Protein AF-A0A3D4UU86-F1 (afdb_monomer_lite)

Radius of gyration: 23.08 Å; chains: 1; bounding box: 67×51×34 Å

Foldseek 3Di:
DDDDDDDDPPPPPDPPDPDDDDDPPPPPPPFDWDWDDDQQEIEIEGPVCVVVSVVVRVVCVVCQVVVCVVVVHGRHHNYDYD

Structure (mmCIF, N/CA/C/O backbone):
data_AF-A0A3D4UU86-F1
#
_entry.id   AF-A0A3D4UU86-F1
#
loop_
_atom_site.group_PDB
_atom_site.id
_atom_site.type_symbol
_atom_site.label_atom_id
_atom_site.label_alt_id
_atom_site.label_comp_id
_atom_site.label_asym_id
_atom_site.label_entity_id
_atom_site.label_seq_id
_atom_site.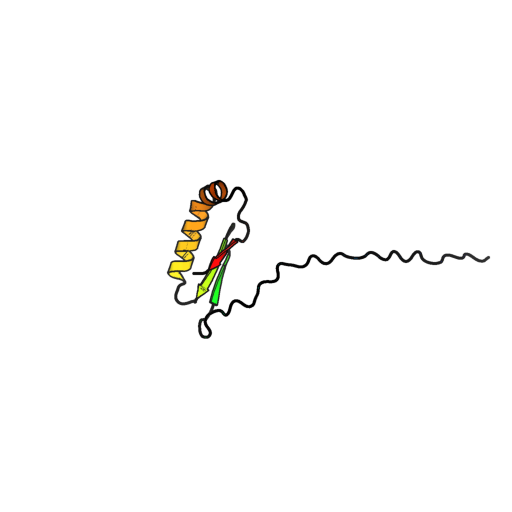pdbx_PDB_ins_code
_atom_site.Cartn_x
_atom_site.Cartn_y
_atom_site.Cartn_z
_atom_site.occupancy
_atom_site.B_iso_or_equiv
_atom_site.auth_seq_id
_atom_site.auth_comp_id
_atom_site.auth_asym_id
_atom_site.auth_atom_id
_atom_site.pdbx_PDB_model_num
ATOM 1 N N . SER A 1 1 ? -56.548 -41.708 -15.660 1.00 49.78 1 SER A N 1
ATOM 2 C CA . SER A 1 1 ? -55.152 -41.238 -15.653 1.00 49.78 1 SER A CA 1
ATOM 3 C C . SER A 1 1 ? -55.033 -39.983 -16.482 1.00 49.78 1 SER A C 1
ATOM 5 O O . SER A 1 1 ? -55.264 -40.090 -17.673 1.00 49.78 1 SER A O 1
ATOM 7 N N . PHE A 1 2 ? -54.716 -38.832 -15.886 1.00 46.47 2 PHE A N 1
ATOM 8 C CA . PHE A 1 2 ? -53.958 -37.762 -16.550 1.00 46.47 2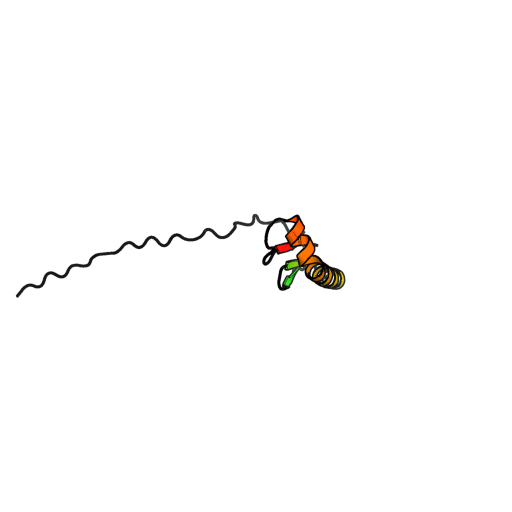 PHE A CA 1
ATOM 9 C C . PHE A 1 2 ? -53.508 -36.762 -15.474 1.00 46.47 2 PHE A C 1
ATOM 11 O O . PHE A 1 2 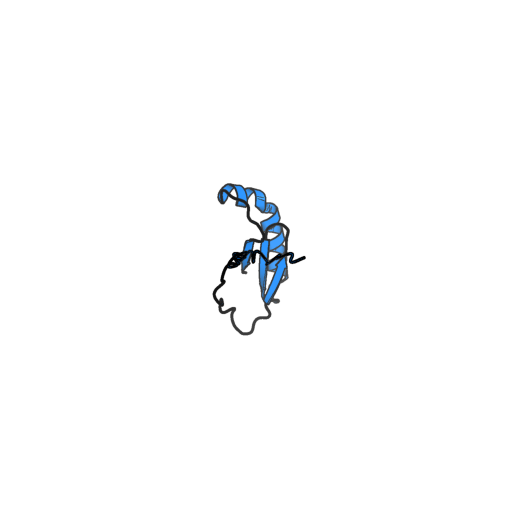? -54.257 -35.893 -15.041 1.00 46.47 2 PHE A O 1
ATOM 18 N N . PHE A 1 3 ? -52.301 -36.993 -14.960 1.00 51.84 3 PHE A N 1
ATOM 19 C CA . PHE A 1 3 ? -51.568 -36.066 -14.103 1.00 51.84 3 PHE A CA 1
ATOM 20 C C . PHE A 1 3 ? -51.111 -34.899 -14.989 1.00 51.84 3 PHE A C 1
ATOM 22 O O . PHE A 1 3 ? -50.323 -35.115 -15.907 1.00 51.84 3 PHE A O 1
ATOM 29 N N . LEU A 1 4 ? -51.606 -33.685 -14.748 1.00 53.00 4 LEU A N 1
ATOM 30 C CA . LEU A 1 4 ? -51.089 -32.469 -15.382 1.00 53.00 4 LEU A CA 1
ATOM 31 C C . LEU A 1 4 ? -50.246 -31.705 -14.366 1.00 53.00 4 LEU A C 1
ATOM 33 O O . LEU A 1 4 ? -50.705 -30.783 -13.699 1.00 53.00 4 LEU A O 1
ATOM 37 N N . SER A 1 5 ? -48.995 -32.134 -14.252 1.00 59.66 5 SER A N 1
ATOM 38 C CA . SER A 1 5 ? -47.921 -31.360 -13.644 1.00 59.66 5 SER A CA 1
ATOM 39 C C . SER A 1 5 ? -47.340 -30.468 -14.739 1.00 59.66 5 SER A C 1
ATOM 41 O O . SER A 1 5 ? -46.669 -30.976 -15.633 1.00 59.66 5 SER A O 1
ATOM 43 N N . PHE A 1 6 ? -47.579 -29.158 -14.700 1.00 58.00 6 PHE A N 1
ATOM 44 C CA . PHE A 1 6 ? -46.847 -28.211 -15.545 1.00 58.00 6 PHE A CA 1
ATOM 45 C C . PHE A 1 6 ? -46.315 -27.049 -14.703 1.00 58.00 6 PHE A C 1
ATOM 47 O O . PHE A 1 6 ? -46.997 -26.068 -14.439 1.00 58.00 6 PHE A O 1
ATOM 54 N N . LEU A 1 7 ? -45.079 -27.269 -14.246 1.00 56.47 7 LEU A N 1
ATOM 55 C CA . LEU A 1 7 ? -43.946 -26.343 -14.267 1.00 56.47 7 LEU A CA 1
ATOM 56 C C . LEU A 1 7 ? -44.247 -24.878 -13.885 1.00 56.47 7 LEU A C 1
ATOM 58 O O . LEU A 1 7 ? -44.475 -24.031 -14.745 1.00 56.47 7 LEU A O 1
ATOM 62 N N . ALA A 1 8 ? -44.148 -24.563 -12.591 1.00 62.81 8 ALA A N 1
ATOM 63 C CA . ALA A 1 8 ? -43.905 -23.191 -12.159 1.00 62.81 8 ALA A CA 1
ATOM 64 C C . ALA A 1 8 ? -42.479 -22.809 -12.587 1.00 62.81 8 ALA A C 1
ATOM 66 O O . ALA A 1 8 ? -41.501 -23.364 -12.090 1.00 62.81 8 ALA A O 1
ATOM 67 N N . ILE A 1 9 ? -42.363 -21.922 -13.573 1.00 64.62 9 ILE A N 1
ATOM 68 C CA . ILE A 1 9 ? -41.083 -21.330 -13.958 1.00 64.62 9 ILE A CA 1
ATOM 69 C C . ILE A 1 9 ? -40.856 -20.157 -13.006 1.00 64.62 9 ILE A C 1
ATOM 71 O O . ILE A 1 9 ? -41.378 -19.066 -13.230 1.00 64.62 9 ILE A O 1
ATOM 75 N N . ASP A 1 10 ? -40.110 -20.384 -11.927 1.00 62.91 10 ASP A N 1
ATOM 76 C CA . ASP A 1 10 ? -39.616 -19.298 -11.082 1.00 62.91 10 ASP A CA 1
ATOM 77 C C . ASP A 1 10 ? -38.550 -18.513 -11.856 1.00 62.91 10 ASP A C 1
ATOM 79 O O . ASP A 1 10 ? -37.410 -18.948 -12.026 1.00 62.91 10 ASP A O 1
ATOM 83 N N . LEU A 1 11 ? -38.929 -17.334 -12.350 1.00 62.56 11 LEU A N 1
ATOM 84 C CA . LEU A 1 11 ? -38.009 -16.377 -12.954 1.00 62.56 11 LEU A CA 1
ATOM 85 C C . LEU A 1 11 ? -37.258 -15.647 -11.827 1.00 62.56 11 LEU A C 1
ATOM 87 O O . LEU A 1 11 ? -37.604 -14.536 -11.429 1.00 62.56 11 LEU A O 1
ATOM 91 N N . SER A 1 12 ? -36.243 -16.295 -11.256 1.00 61.59 12 SER A N 1
ATOM 92 C CA . SER A 1 12 ? -35.350 -15.643 -10.296 1.00 61.59 12 SER A CA 1
ATOM 93 C C . SER A 1 12 ? -34.461 -14.638 -11.035 1.00 61.59 12 SER A C 1
ATOM 95 O O . SER A 1 12 ? -33.472 -15.012 -11.663 1.00 61.59 12 SER A O 1
ATOM 97 N N . PHE A 1 13 ? -34.801 -13.349 -10.979 1.00 60.16 13 PHE A N 1
ATOM 98 C CA . PHE A 1 13 ? -33.886 -12.287 -11.393 1.00 60.16 13 PHE A CA 1
ATOM 99 C C . PHE A 1 13 ? -32.709 -12.239 -10.412 1.00 60.16 13 PHE A C 1
ATOM 101 O O . PHE A 1 13 ? -32.829 -11.726 -9.301 1.00 60.16 13 PHE A O 1
ATOM 108 N N . ALA A 1 1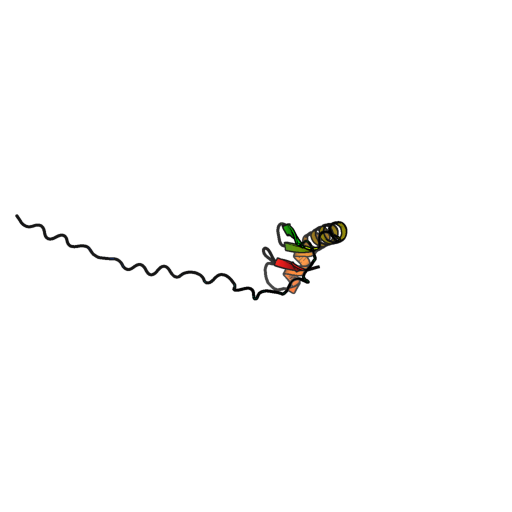4 ? -31.561 -12.782 -10.815 1.00 57.75 14 ALA A N 1
ATOM 109 C CA . ALA A 1 14 ? -30.308 -12.540 -10.118 1.00 57.75 14 ALA A CA 1
ATOM 110 C C . ALA A 1 14 ? -29.908 -11.075 -10.347 1.00 57.75 14 ALA A C 1
ATOM 112 O O . ALA A 1 14 ? -29.585 -10.670 -11.465 1.00 57.75 14 ALA A O 1
ATOM 113 N N . GLN A 1 15 ? -29.955 -10.261 -9.294 1.00 61.41 15 GLN A N 1
ATOM 114 C CA . GLN A 1 15 ? -29.429 -8.903 -9.334 1.00 61.41 15 GLN A CA 1
ATOM 115 C C . GLN A 1 15 ? -27.898 -8.992 -9.388 1.00 61.41 15 GLN A C 1
ATOM 117 O O . GLN A 1 15 ? -27.246 -9.249 -8.378 1.00 61.41 15 GLN A O 1
ATOM 122 N N . THR A 1 16 ? -27.315 -8.809 -10.576 1.00 58.06 16 THR A N 1
ATOM 123 C CA . THR A 1 16 ? -25.869 -8.605 -10.719 1.00 58.06 16 THR A CA 1
ATOM 124 C C . THR A 1 16 ? -25.503 -7.348 -9.935 1.00 58.06 16 THR A C 1
ATOM 126 O O . THR A 1 16 ? -25.964 -6.245 -10.230 1.00 58.06 16 THR A O 1
ATOM 129 N N . THR A 1 17 ? -24.682 -7.510 -8.904 1.00 59.00 17 THR A N 1
ATOM 130 C CA . THR A 1 17 ? -23.976 -6.395 -8.282 1.00 59.00 17 THR A CA 1
ATOM 131 C C . THR A 1 17 ? -23.027 -5.821 -9.325 1.00 59.00 17 THR A C 1
ATOM 133 O O . THR A 1 17 ? -22.091 -6.496 -9.752 1.00 59.00 17 THR A O 1
ATOM 136 N N . VAL A 1 18 ? -23.284 -4.593 -9.767 1.00 61.56 18 VAL A N 1
ATOM 137 C CA . VAL A 1 18 ? -22.334 -3.828 -10.574 1.00 61.56 18 VAL A CA 1
ATOM 138 C C . VAL A 1 18 ? -21.140 -3.523 -9.669 1.00 61.56 18 VAL A C 1
ATOM 140 O O . VAL A 1 18 ? -21.223 -2.669 -8.789 1.00 61.56 18 VAL A O 1
ATOM 143 N N . GLU A 1 19 ? -20.061 -4.290 -9.818 1.00 59.59 19 GLU A N 1
ATOM 144 C CA . GLU A 1 19 ? -18.788 -4.007 -9.158 1.00 59.59 19 GLU A CA 1
ATOM 145 C C . GLU A 1 19 ? -18.269 -2.640 -9.631 1.00 59.59 19 GLU A C 1
ATOM 147 O O . GLU A 1 19 ? -18.495 -2.246 -10.777 1.00 59.59 19 GLU A O 1
ATOM 152 N N . ASN A 1 20 ? -17.614 -1.899 -8.733 1.00 55.97 20 ASN A N 1
ATOM 153 C CA . ASN A 1 20 ? -17.129 -0.538 -8.964 1.00 55.97 20 ASN A CA 1
ATOM 154 C C . ASN A 1 20 ? -16.413 -0.403 -10.322 1.00 55.97 20 ASN A C 1
ATOM 156 O O . ASN A 1 20 ? -15.297 -0.892 -10.499 1.00 55.97 20 ASN A O 1
ATOM 160 N N . PHE A 1 21 ? -17.046 0.288 -11.273 1.00 50.06 21 PHE A N 1
ATOM 161 C CA . PHE A 1 21 ? -16.433 0.650 -12.546 1.00 50.06 21 PHE A CA 1
ATOM 162 C C . PHE A 1 21 ? -15.326 1.677 -12.290 1.00 50.06 21 PHE A C 1
ATOM 164 O O . PHE A 1 21 ? -15.586 2.860 -12.075 1.00 50.06 21 PHE A O 1
ATOM 171 N N . TYR A 1 22 ? -14.076 1.223 -12.312 1.00 52.12 22 TYR A N 1
ATOM 172 C CA . TYR A 1 22 ? -12.919 2.108 -12.345 1.00 52.12 22 TYR A CA 1
ATOM 173 C C . TYR A 1 22 ? -12.676 2.541 -13.793 1.00 52.12 22 TYR A C 1
ATOM 175 O O . TYR A 1 22 ? -12.455 1.704 -14.670 1.00 52.12 22 TYR A O 1
ATOM 183 N N . PHE A 1 23 ? -12.713 3.852 -14.049 1.00 47.34 23 PHE A N 1
ATOM 184 C CA . PHE A 1 23 ? -12.243 4.430 -15.310 1.00 47.34 23 PHE A CA 1
ATOM 185 C C . PHE A 1 23 ? -10.815 3.944 -15.609 1.00 47.34 23 PHE A C 1
ATOM 187 O O . PHE A 1 23 ? -10.048 3.735 -14.661 1.00 47.34 23 PHE A O 1
ATOM 194 N N . PRO A 1 24 ? -10.415 3.790 -16.886 1.00 52.75 24 PRO A N 1
ATOM 195 C CA . PRO A 1 24 ? -9.030 3.509 -17.225 1.00 52.75 24 PRO A CA 1
ATOM 196 C C . PRO A 1 24 ? -8.184 4.718 -16.817 1.00 52.75 24 PRO A C 1
ATOM 198 O O . PRO A 1 24 ? -8.013 5.674 -17.566 1.00 52.75 24 PRO A O 1
ATOM 201 N N . VAL A 1 25 ? -7.672 4.691 -15.586 1.00 57.03 25 VAL A N 1
ATOM 202 C CA . VAL A 1 25 ? -6.590 5.568 -15.158 1.00 57.03 25 VAL A CA 1
ATOM 203 C C . VAL A 1 25 ? -5.447 5.249 -16.105 1.00 57.03 25 VAL A C 1
ATOM 205 O O . VAL A 1 25 ? -4.920 4.134 -16.081 1.00 57.03 25 VAL A O 1
ATOM 208 N N . HIS A 1 26 ? -5.117 6.195 -16.984 1.00 55.84 26 HIS A N 1
ATOM 209 C CA . HIS A 1 26 ? -3.949 6.131 -17.850 1.00 55.84 26 HIS A CA 1
ATOM 210 C C . HIS A 1 26 ? -2.711 6.115 -16.955 1.00 55.84 26 HIS A C 1
ATOM 212 O O . HIS A 1 26 ? -2.099 7.145 -16.685 1.00 55.84 26 HIS A O 1
ATOM 218 N N . ARG A 1 27 ? -2.377 4.929 -16.437 1.00 61.12 27 ARG A N 1
ATOM 219 C CA . ARG A 1 27 ? -1.085 4.659 -15.826 1.00 61.12 27 ARG A CA 1
ATOM 220 C C . ARG A 1 27 ? -0.042 5.141 -16.833 1.00 61.12 27 ARG A C 1
ATOM 222 O O . ARG A 1 27 ? -0.146 4.720 -17.989 1.00 61.12 27 ARG A O 1
ATOM 229 N N . PRO A 1 28 ? 0.895 6.026 -16.446 1.00 64.25 28 PRO A N 1
ATOM 230 C CA . PRO A 1 28 ? 1.956 6.486 -17.327 1.00 64.25 28 PRO A CA 1
ATOM 231 C C . PRO A 1 28 ? 2.508 5.317 -18.143 1.00 64.25 28 PRO A C 1
ATOM 233 O O . PRO A 1 28 ? 2.987 4.321 -17.590 1.00 64.25 28 PRO A O 1
ATOM 236 N N . SER A 1 29 ? 2.323 5.393 -19.460 1.00 62.31 29 SER A N 1
ATOM 237 C CA . SER A 1 29 ? 2.710 4.330 -20.378 1.00 62.31 29 SER A CA 1
ATOM 238 C C . SER A 1 29 ? 4.226 4.163 -20.333 1.00 62.31 29 SER A C 1
ATOM 240 O O . SER A 1 29 ? 4.945 5.151 -20.463 1.00 62.31 29 SER A O 1
ATOM 242 N N . GLY A 1 30 ? 4.707 2.928 -20.168 1.00 73.19 30 GLY A N 1
ATOM 243 C CA . GLY A 1 30 ? 6.142 2.613 -20.135 1.00 73.19 30 GLY A CA 1
ATOM 244 C C . GLY A 1 30 ? 6.706 2.242 -18.761 1.00 73.19 30 GLY A C 1
ATOM 245 O O . GLY A 1 30 ? 7.888 1.926 -18.674 1.00 73.19 30 GLY A O 1
ATOM 246 N N . LEU A 1 31 ? 5.887 2.236 -17.705 1.00 79.38 31 LEU A N 1
ATOM 247 C CA . LEU A 1 31 ? 6.281 1.736 -16.384 1.00 79.38 31 LEU A CA 1
ATOM 248 C C . LEU A 1 31 ? 5.714 0.334 -16.1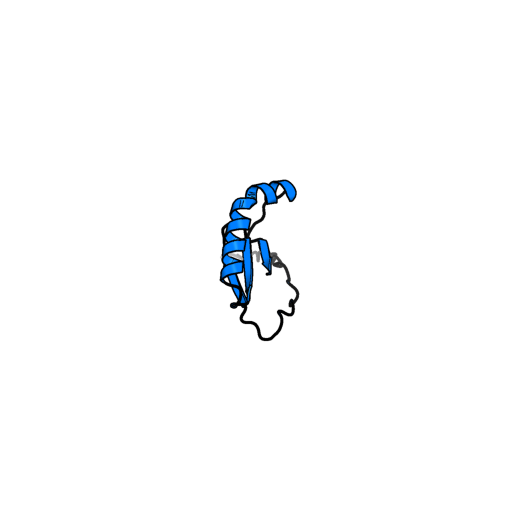30 1.00 79.38 31 LEU A C 1
ATOM 250 O O . LEU A 1 31 ? 4.559 0.054 -16.457 1.00 79.38 31 LEU A O 1
ATOM 254 N N . ASP A 1 32 ? 6.530 -0.538 -15.537 1.00 87.94 32 ASP A N 1
ATOM 255 C CA . ASP A 1 32 ? 6.110 -1.856 -15.051 1.00 87.94 32 ASP A CA 1
ATOM 256 C C . ASP A 1 32 ? 5.464 -1.686 -13.672 1.00 87.94 32 ASP A C 1
ATOM 258 O O . ASP A 1 32 ? 6.147 -1.388 -12.693 1.00 87.94 32 ASP A O 1
ATOM 262 N N . TRP A 1 33 ? 4.138 -1.788 -13.614 1.00 89.50 33 TRP A N 1
ATOM 263 C CA . TRP A 1 33 ? 3.366 -1.551 -12.395 1.00 89.50 33 TRP A CA 1
ATOM 264 C C . TRP A 1 33 ? 3.193 -2.835 -11.597 1.00 89.50 33 TRP A C 1
ATOM 266 O O . TRP A 1 33 ? 2.719 -3.846 -12.113 1.00 89.50 33 TRP A O 1
ATOM 276 N N . GLN A 1 34 ? 3.474 -2.752 -10.305 1.00 91.56 34 GLN A N 1
ATOM 277 C CA . GLN A 1 34 ? 3.355 -3.842 -9.352 1.00 91.56 34 GLN A CA 1
ATOM 278 C C . GLN A 1 34 ? 2.383 -3.483 -8.231 1.00 91.56 34 GLN A C 1
ATOM 280 O O . GLN A 1 34 ? 1.908 -2.348 -8.118 1.00 91.56 34 GLN A O 1
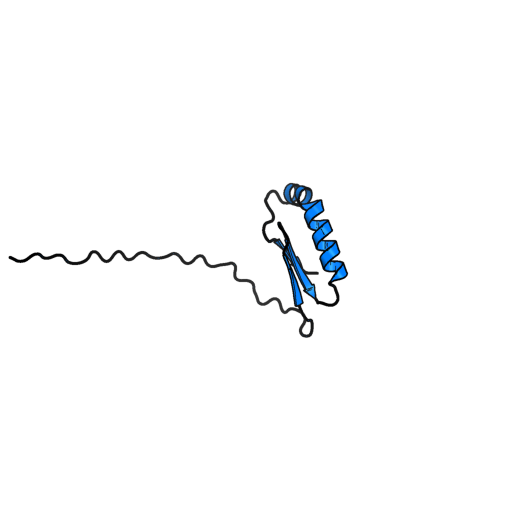ATOM 285 N N . GLN A 1 35 ? 2.045 -4.487 -7.422 1.00 93.56 35 GLN A N 1
ATOM 286 C CA . GLN A 1 35 ? 1.200 -4.289 -6.256 1.00 93.56 35 GLN A CA 1
ATOM 287 C C . GLN A 1 35 ? 1.672 -5.095 -5.046 1.00 93.56 35 GLN A C 1
ATOM 289 O O . GLN A 1 35 ? 2.047 -6.261 -5.173 1.00 93.56 35 GLN A O 1
ATOM 294 N N . ILE A 1 36 ? 1.569 -4.483 -3.867 1.00 94.50 36 ILE A N 1
ATOM 295 C CA . ILE A 1 36 ? 1.696 -5.140 -2.564 1.00 94.50 36 ILE A CA 1
ATOM 296 C C . ILE A 1 36 ? 0.316 -5.121 -1.911 1.00 94.50 36 ILE A C 1
ATOM 298 O O . ILE A 1 36 ? -0.307 -4.066 -1.775 1.00 94.50 36 ILE A O 1
ATOM 302 N N . LYS A 1 37 ? -0.166 -6.297 -1.508 1.00 95.69 37 LYS A N 1
ATOM 303 C CA . LYS A 1 37 ? -1.401 -6.435 -0.736 1.00 95.69 37 LYS A CA 1
ATOM 304 C C . LYS A 1 37 ? -1.050 -6.667 0.727 1.00 95.69 37 LYS A C 1
ATOM 306 O O . LYS A 1 37 ? -0.296 -7.589 1.032 1.00 95.69 37 LYS A O 1
ATOM 311 N N . THR A 1 38 ? -1.615 -5.852 1.603 1.00 94.69 38 THR A N 1
ATOM 312 C CA . THR A 1 38 ? -1.534 -6.008 3.055 1.00 94.69 38 THR A CA 1
ATOM 313 C C . THR A 1 38 ? -2.920 -6.341 3.616 1.00 94.69 38 THR A C 1
ATOM 315 O O . THR A 1 38 ? -3.840 -6.658 2.855 1.00 94.69 38 THR A O 1
ATOM 318 N N . GLU A 1 39 ? -3.072 -6.330 4.940 1.00 94.56 39 GLU A N 1
ATOM 319 C CA . GLU A 1 39 ? -4.358 -6.603 5.584 1.00 94.56 39 GLU A CA 1
ATOM 320 C C . GLU A 1 39 ? -5.400 -5.530 5.231 1.00 94.56 39 GLU A C 1
ATOM 322 O O . GLU A 1 39 ? -6.525 -5.861 4.853 1.00 94.56 39 GLU A O 1
ATOM 327 N N . HIS A 1 40 ? -5.009 -4.252 5.267 1.00 95.62 40 HIS A N 1
ATOM 328 C CA . HIS A 1 40 ? -5.930 -3.126 5.104 1.00 95.62 40 HIS A CA 1
ATOM 329 C C . HIS A 1 40 ? -5.736 -2.348 3.795 1.00 95.62 40 HIS A C 1
ATOM 331 O O . HIS A 1 40 ? -6.677 -1.708 3.309 1.00 95.62 40 HIS A O 1
ATOM 337 N N . PHE A 1 41 ? -4.553 -2.425 3.181 1.00 94.94 41 PHE A N 1
ATOM 338 C CA . PHE A 1 41 ? -4.172 -1.600 2.035 1.00 94.94 41 PHE A CA 1
ATOM 339 C C . PHE A 1 41 ? -3.757 -2.423 0.812 1.00 94.94 41 PHE A C 1
ATOM 341 O O . PHE A 1 41 ? -3.330 -3.578 0.882 1.00 94.94 41 PHE A O 1
ATOM 348 N N . ARG A 1 42 ? -3.869 -1.788 -0.354 1.00 95.94 42 ARG A N 1
ATOM 349 C CA . ARG A 1 42 ? -3.333 -2.279 -1.623 1.00 95.94 42 ARG A CA 1
ATOM 350 C C . ARG A 1 42 ? -2.473 -1.190 -2.237 1.00 95.94 42 ARG A C 1
ATOM 352 O O . ARG A 1 42 ? -2.996 -0.212 -2.767 1.00 95.94 42 ARG A O 1
ATOM 359 N N . ILE A 1 43 ? -1.165 -1.375 -2.166 1.00 94.88 43 ILE A N 1
ATOM 360 C CA . ILE A 1 43 ? -0.196 -0.411 -2.673 1.00 94.88 43 ILE A CA 1
ATOM 361 C C . ILE A 1 43 ? 0.122 -0.741 -4.120 1.00 94.88 43 ILE A C 1
ATOM 363 O O . ILE A 1 43 ? 0.477 -1.876 -4.416 1.00 94.88 43 ILE A O 1
ATOM 367 N N . ILE A 1 44 ? -0.020 0.240 -5.005 1.00 93.62 44 ILE A N 1
ATOM 368 C CA . ILE A 1 44 ? 0.192 0.133 -6.448 1.00 93.62 44 ILE A CA 1
ATOM 369 C C . ILE A 1 44 ? 1.310 1.106 -6.810 1.00 93.62 44 ILE A C 1
ATOM 371 O O . ILE A 1 44 ? 1.190 2.293 -6.520 1.00 93.62 44 ILE A O 1
ATOM 375 N N . PHE A 1 45 ? 2.382 0.610 -7.416 1.00 93.25 45 PHE A N 1
ATOM 376 C CA . PHE A 1 45 ? 3.611 1.383 -7.605 1.00 93.25 45 PHE A CA 1
ATOM 377 C C . PHE A 1 45 ? 4.402 0.878 -8.821 1.00 93.25 45 PHE A C 1
ATOM 379 O O . PHE A 1 45 ? 4.215 -0.274 -9.230 1.00 93.25 45 PHE A O 1
ATOM 386 N N . PRO A 1 46 ? 5.268 1.697 -9.438 1.00 92.75 46 PRO A N 1
ATOM 387 C CA . PRO A 1 46 ? 6.177 1.231 -10.477 1.00 92.75 46 PRO A CA 1
ATOM 388 C C . PRO A 1 46 ? 7.322 0.418 -9.859 1.00 92.75 46 PRO A C 1
ATOM 390 O O . PRO A 1 46 ? 7.838 0.773 -8.807 1.00 92.75 46 PRO A O 1
ATOM 393 N N . LYS A 1 47 ? 7.789 -0.631 -10.540 1.00 89.50 47 LYS A N 1
ATOM 394 C CA . LYS A 1 47 ? 8.849 -1.546 -10.072 1.00 89.50 47 LYS A CA 1
ATOM 395 C C . LYS A 1 47 ? 10.119 -0.855 -9.549 1.00 89.50 47 LYS A C 1
ATOM 397 O O . LYS A 1 47 ? 10.809 -1.377 -8.685 1.00 89.50 47 LYS A O 1
ATOM 402 N N . THR A 1 48 ? 10.448 0.333 -10.049 1.00 91.56 48 THR A N 1
ATOM 403 C CA . THR A 1 48 ? 11.604 1.113 -9.572 1.00 91.56 48 THR A CA 1
ATOM 404 C C . THR A 1 48 ? 11.468 1.589 -8.121 1.00 91.56 48 THR A C 1
ATOM 406 O O . THR A 1 48 ? 12.474 1.917 -7.500 1.00 91.56 48 THR A O 1
ATOM 409 N N . GLU A 1 49 ? 10.252 1.598 -7.574 1.00 91.44 49 GLU A N 1
ATOM 410 C CA . GLU A 1 49 ? 9.906 2.130 -6.253 1.00 91.44 49 GLU A CA 1
ATOM 411 C C . GLU A 1 49 ? 9.647 1.033 -5.203 1.00 91.44 49 GLU A C 1
ATOM 413 O O . GLU A 1 49 ? 9.085 1.313 -4.146 1.00 91.44 49 GLU A O 1
ATOM 418 N N . ASP A 1 50 ? 10.088 -0.211 -5.440 1.00 90.56 50 ASP A N 1
ATOM 419 C CA . ASP A 1 50 ? 9.918 -1.360 -4.525 1.00 90.56 50 ASP A CA 1
ATOM 420 C C . ASP A 1 50 ? 10.218 -1.017 -3.053 1.00 90.56 50 ASP A C 1
ATOM 422 O O . ASP A 1 50 ? 9.445 -1.311 -2.136 1.00 90.56 50 ASP A O 1
ATOM 426 N N . SER A 1 51 ? 11.354 -0.353 -2.815 1.00 93.75 51 SER A N 1
ATOM 427 C CA . SER A 1 51 ? 11.799 -0.012 -1.459 1.00 93.75 51 SER A CA 1
ATOM 428 C C . SER A 1 51 ? 10.908 1.035 -0.783 1.00 93.75 51 SER A C 1
ATOM 430 O O . SER A 1 51 ? 10.654 0.944 0.423 1.00 93.75 51 SER A O 1
ATOM 432 N N . LEU A 1 52 ? 10.407 2.006 -1.551 1.00 94.94 52 LEU A N 1
ATOM 433 C CA . LEU A 1 52 ? 9.474 3.020 -1.076 1.00 94.94 52 LEU A CA 1
ATOM 434 C C . LEU A 1 52 ? 8.115 2.382 -0.796 1.00 94.94 52 LEU A C 1
ATOM 436 O O . LEU A 1 52 ? 7.539 2.612 0.265 1.00 94.94 52 LEU A O 1
ATOM 440 N N . ALA A 1 53 ? 7.636 1.523 -1.694 1.00 94.94 53 ALA A N 1
ATOM 441 C CA . ALA A 1 53 ? 6.357 0.847 -1.554 1.00 94.94 53 ALA A CA 1
ATOM 442 C C . ALA A 1 53 ? 6.299 -0.054 -0.319 1.00 94.94 53 ALA A C 1
ATOM 444 O O . ALA A 1 53 ? 5.328 0.002 0.438 1.00 94.94 53 ALA A O 1
ATOM 445 N N . PHE A 1 54 ? 7.360 -0.816 -0.046 1.00 95.38 54 PHE A N 1
ATOM 446 C CA . PHE A 1 54 ? 7.430 -1.660 1.147 1.00 95.38 54 PHE A CA 1
ATOM 447 C C . PHE A 1 54 ? 7.446 -0.843 2.451 1.00 95.38 54 PHE A C 1
ATOM 449 O O . PHE A 1 54 ? 6.763 -1.178 3.426 1.00 95.38 54 PHE A O 1
ATOM 456 N N . ARG A 1 55 ? 8.194 0.269 2.472 1.00 96.56 55 ARG A N 1
ATOM 457 C CA . ARG A 1 55 ? 8.214 1.193 3.618 1.00 96.56 55 ARG A CA 1
ATOM 458 C C . ARG A 1 55 ? 6.846 1.828 3.838 1.00 96.56 55 ARG A C 1
ATOM 460 O O . ARG A 1 55 ? 6.364 1.840 4.968 1.00 96.56 55 ARG A O 1
ATOM 467 N N . SER A 1 56 ? 6.207 2.295 2.770 1.00 96.12 56 SER A N 1
ATOM 468 C CA . SER A 1 56 ? 4.866 2.878 2.811 1.00 96.12 56 SER A CA 1
ATOM 469 C C . SER A 1 56 ? 3.830 1.877 3.318 1.00 96.12 56 SER A C 1
ATOM 471 O O . SER A 1 56 ? 3.048 2.225 4.197 1.00 96.12 56 SER A O 1
ATOM 473 N N . ALA A 1 57 ? 3.871 0.622 2.855 1.00 95.25 57 ALA A N 1
ATOM 474 C CA . ALA A 1 57 ? 3.002 -0.454 3.342 1.00 95.25 57 ALA A CA 1
ATOM 475 C C . ALA A 1 57 ? 3.130 -0.646 4.853 1.00 95.25 57 ALA A C 1
ATOM 477 O O . ALA A 1 57 ? 2.133 -0.661 5.569 1.00 95.25 57 ALA A O 1
ATOM 478 N N . THR A 1 58 ? 4.368 -0.708 5.340 1.00 96.75 58 THR A N 1
ATOM 479 C CA . THR A 1 58 ? 4.649 -0.860 6.770 1.00 96.75 58 THR A CA 1
ATOM 480 C C . THR A 1 58 ? 4.127 0.330 7.581 1.00 96.75 58 THR A C 1
ATOM 482 O O . THR A 1 58 ? 3.509 0.148 8.627 1.00 96.75 58 THR A O 1
ATOM 485 N N . ILE A 1 59 ? 4.349 1.561 7.107 1.00 96.06 59 ILE A N 1
ATOM 486 C CA . ILE A 1 59 ? 3.883 2.777 7.790 1.00 96.06 59 ILE A CA 1
ATOM 487 C C . ILE A 1 59 ? 2.354 2.822 7.838 1.00 96.06 59 ILE A C 1
ATOM 489 O O . ILE A 1 59 ? 1.793 3.116 8.891 1.00 96.06 59 ILE A O 1
ATOM 493 N N . LEU A 1 60 ? 1.688 2.520 6.723 1.00 94.94 60 LEU A N 1
ATOM 494 C CA . LEU A 1 60 ? 0.232 2.564 6.622 1.00 94.94 60 LEU A CA 1
ATOM 495 C C . LEU A 1 60 ? -0.432 1.550 7.551 1.00 94.94 60 LEU A C 1
ATOM 497 O O . LEU A 1 60 ? -1.364 1.913 8.264 1.00 94.94 60 LEU A O 1
ATOM 501 N N . GLU A 1 61 ? 0.085 0.323 7.615 1.00 95.69 61 GLU A N 1
ATOM 502 C CA . GLU A 1 61 ? -0.418 -0.684 8.555 1.00 95.69 61 GLU A CA 1
ATOM 503 C C . GLU A 1 61 ? -0.193 -0.268 10.014 1.00 95.69 61 GLU A C 1
ATOM 505 O O . GLU A 1 61 ? -1.114 -0.318 10.828 1.00 95.69 61 GLU A O 1
ATOM 510 N N . ASN A 1 62 ? 0.986 0.267 10.345 1.00 96.88 62 ASN A N 1
ATOM 511 C CA . ASN A 1 62 ? 1.265 0.768 11.695 1.00 96.88 62 ASN A CA 1
ATOM 512 C C . ASN A 1 62 ? 0.365 1.948 12.099 1.00 96.88 62 ASN A C 1
ATOM 514 O O . ASN A 1 62 ? 0.107 2.163 13.283 1.00 96.88 62 ASN A O 1
ATOM 518 N N . GLN A 1 63 ? -0.098 2.736 11.128 1.00 94.62 63 GLN A N 1
ATOM 519 C CA . GLN A 1 63 ? -0.961 3.897 11.346 1.00 94.62 63 GLN A CA 1
ATOM 520 C C . GLN A 1 63 ? -2.446 3.601 11.117 1.00 94.62 63 GLN A C 1
ATOM 522 O O . GLN A 1 63 ? -3.269 4.510 11.252 1.00 94.62 63 GLN A O 1
ATOM 527 N N . TYR A 1 64 ? -2.808 2.352 10.817 1.00 93.25 64 TYR A N 1
ATOM 528 C CA . TYR A 1 64 ? -4.159 1.980 10.413 1.00 93.25 64 TYR A CA 1
ATOM 529 C C . TYR A 1 64 ? -5.227 2.442 11.412 1.00 93.25 64 TYR A C 1
ATOM 531 O O . TYR A 1 64 ? -6.199 3.082 11.015 1.00 93.25 64 TYR A O 1
ATOM 539 N N . LEU A 1 65 ? -5.022 2.209 12.714 1.00 92.06 65 LEU A N 1
ATOM 540 C CA . LEU A 1 65 ? -5.988 2.605 13.749 1.00 92.06 65 LEU A CA 1
ATOM 541 C C . LEU A 1 65 ? -6.262 4.115 13.747 1.00 92.06 65 LEU A C 1
ATOM 543 O O . LEU A 1 65 ? -7.410 4.538 13.863 1.00 92.06 65 LEU A O 1
ATOM 547 N N . LYS A 1 66 ? -5.220 4.926 13.539 1.00 91.06 66 LYS A N 1
ATOM 548 C CA . LYS A 1 66 ? -5.344 6.383 13.441 1.00 91.06 66 LYS A CA 1
ATOM 549 C C . LYS A 1 66 ? -6.060 6.803 12.155 1.00 91.06 66 LYS A C 1
ATOM 551 O O . LYS A 1 66 ? -6.859 7.733 12.166 1.00 91.06 66 LYS A O 1
ATOM 556 N N . ALA A 1 67 ? -5.790 6.122 11.043 1.00 86.56 67 ALA A N 1
ATOM 557 C CA . ALA A 1 67 ? -6.477 6.380 9.780 1.00 86.56 67 ALA A CA 1
ATOM 558 C C . ALA A 1 67 ? -7.979 6.047 9.871 1.00 86.56 67 ALA A C 1
ATOM 560 O O . ALA A 1 67 ? -8.811 6.807 9.376 1.00 86.56 67 ALA A O 1
ATOM 561 N N . VAL A 1 68 ? -8.335 4.960 10.562 1.00 90.81 68 VAL A N 1
ATOM 562 C CA . VAL A 1 68 ? -9.728 4.581 10.849 1.00 90.81 68 VAL A CA 1
ATOM 563 C C . VAL A 1 68 ? -10.434 5.651 11.678 1.00 90.81 68 VAL A C 1
ATOM 565 O O . VAL A 1 68 ? -11.513 6.090 11.286 1.00 90.81 68 VAL A O 1
ATOM 568 N N . GLU A 1 69 ? -9.806 6.123 12.759 1.00 90.12 69 GLU A N 1
ATOM 569 C CA . GLU A 1 69 ? -10.354 7.180 13.622 1.00 90.12 69 GLU A CA 1
ATOM 570 C C . GLU A 1 69 ? -10.702 8.450 12.830 1.00 90.12 69 GLU A C 1
ATOM 572 O O . GLU A 1 69 ? -11.781 9.014 12.999 1.00 90.12 69 GLU A O 1
ATOM 577 N N . LEU A 1 70 ? -9.825 8.858 11.907 1.00 87.38 70 LEU A N 1
ATOM 578 C CA . LEU A 1 70 ? -10.031 10.046 11.074 1.00 87.38 70 LEU A CA 1
ATOM 579 C C . LEU A 1 70 ? -11.048 9.835 9.944 1.00 87.38 70 LEU A C 1
ATOM 581 O O . LEU A 1 70 ? -11.706 10.784 9.526 1.00 87.38 70 LEU A O 1
ATOM 585 N N . SER A 1 71 ? -11.163 8.613 9.422 1.00 81.69 71 SER A N 1
ATOM 586 C CA . SER A 1 71 ? -12.057 8.304 8.297 1.00 81.69 71 SER A CA 1
ATOM 587 C C . SER A 1 71 ? -13.511 8.054 8.712 1.00 81.69 71 SER A C 1
ATOM 589 O O . SER A 1 71 ? -14.395 8.063 7.858 1.00 81.69 71 SER A O 1
ATOM 591 N N . GLY A 1 72 ? -13.770 7.812 10.003 1.00 78.56 72 GLY A N 1
ATOM 592 C CA . GLY A 1 72 ? -15.102 7.460 10.507 1.00 78.56 72 GLY A CA 1
ATOM 593 C C . GLY A 1 72 ? -15.604 6.087 10.037 1.00 78.56 72 GLY A C 1
ATOM 594 O O . GLY A 1 72 ? -16.792 5.793 10.160 1.00 78.56 72 GLY A O 1
ATOM 595 N N . GLY A 1 73 ? -14.721 5.241 9.491 1.00 84.62 73 GLY A N 1
ATOM 596 C CA . GLY A 1 73 ? -15.052 3.937 8.919 1.00 84.62 73 GLY A CA 1
ATOM 597 C C . GLY A 1 73 ? -13.843 3.003 8.829 1.00 84.62 73 GLY A C 1
ATOM 598 O O . GLY A 1 73 ? -12.746 3.332 9.266 1.00 84.62 73 GLY A O 1
ATOM 599 N N . ARG A 1 74 ? -14.036 1.798 8.281 1.00 85.94 74 ARG A N 1
ATOM 600 C CA . ARG A 1 74 ? -12.952 0.815 8.107 1.00 85.94 74 ARG A CA 1
ATOM 601 C C . ARG A 1 74 ? -12.347 0.941 6.714 1.00 85.94 74 ARG A C 1
ATOM 603 O O . ARG A 1 74 ? -13.080 0.948 5.727 1.00 85.94 74 ARG A O 1
ATOM 610 N N . LEU A 1 75 ? -11.020 0.968 6.631 1.00 86.19 75 LEU A N 1
ATOM 611 C CA . LEU A 1 75 ? -10.308 0.881 5.358 1.00 86.19 75 LEU A CA 1
ATOM 612 C C . LEU A 1 75 ? -10.092 -0.601 5.040 1.00 86.19 75 LEU A C 1
ATOM 614 O O . LEU A 1 75 ? -9.439 -1.311 5.799 1.00 86.19 75 LEU A O 1
ATOM 618 N N . ASN A 1 76 ? -10.685 -1.079 3.948 1.00 88.31 76 ASN A N 1
ATOM 619 C CA . ASN A 1 76 ? -10.538 -2.460 3.503 1.00 88.31 76 ASN A CA 1
ATOM 620 C C . ASN A 1 76 ? -10.040 -2.482 2.061 1.00 88.31 76 ASN A C 1
ATOM 622 O O . ASN A 1 76 ? -10.683 -1.904 1.182 1.00 88.31 76 ASN A O 1
ATOM 626 N N . ASN A 1 77 ? -8.910 -3.157 1.828 1.00 88.62 77 ASN A N 1
ATOM 627 C CA . ASN A 1 77 ? -8.252 -3.235 0.523 1.00 88.62 77 ASN A CA 1
ATOM 628 C C . ASN A 1 77 ? -8.099 -1.842 -0.127 1.00 88.62 77 ASN A C 1
ATOM 630 O O . ASN A 1 77 ? -8.299 -1.670 -1.335 1.00 88.62 77 ASN A O 1
ATOM 634 N N . PHE A 1 78 ? -7.805 -0.833 0.698 1.00 91.31 78 PHE A N 1
ATOM 635 C CA . PHE A 1 78 ? -7.827 0.562 0.280 1.00 91.31 78 PHE A CA 1
ATOM 636 C C . PHE A 1 78 ? -6.659 0.836 -0.680 1.00 91.31 78 PHE A C 1
ATOM 638 O O . PHE A 1 78 ? -5.507 0.571 -0.317 1.00 91.31 78 PHE A O 1
ATOM 645 N N . PRO A 1 79 ? -6.919 1.312 -1.912 1.00 91.69 79 PRO A N 1
ATOM 646 C CA . PRO A 1 79 ? -5.868 1.508 -2.897 1.00 91.69 79 PRO A CA 1
ATOM 647 C C . PRO A 1 79 ? -5.027 2.743 -2.563 1.00 91.69 79 PRO A C 1
ATOM 649 O O . PRO A 1 79 ? -5.560 3.837 -2.394 1.00 91.69 79 PRO A O 1
ATOM 652 N N . VAL A 1 80 ? -3.707 2.571 -2.537 1.00 90.81 80 VAL A N 1
ATOM 653 C CA . VAL A 1 80 ? -2.730 3.660 -2.418 1.00 90.81 80 VAL A CA 1
ATOM 654 C C . VAL A 1 80 ? -1.803 3.591 -3.621 1.00 90.81 80 VAL A C 1
ATOM 656 O O . VAL A 1 80 ? -1.196 2.552 -3.870 1.00 90.81 80 VAL A O 1
ATOM 659 N N . ILE A 1 81 ? -1.729 4.677 -4.386 1.00 90.94 81 ILE A N 1
ATOM 660 C CA . ILE A 1 81 ? -0.898 4.772 -5.589 1.00 90.94 81 ILE A CA 1
ATOM 661 C C . ILE A 1 81 ? 0.277 5.683 -5.263 1.00 90.94 81 ILE A C 1
ATOM 663 O O . ILE A 1 81 ? 0.065 6.797 -4.782 1.00 90.94 81 ILE A O 1
ATOM 667 N N . ILE A 1 82 ? 1.484 5.189 -5.510 1.00 85.81 82 ILE A N 1
ATOM 668 C CA . ILE A 1 82 ? 2.749 5.904 -5.316 1.00 85.81 82 ILE A CA 1
ATOM 669 C C . ILE A 1 82 ? 3.586 5.828 -6.583 1.00 85.81 82 ILE A C 1
ATOM 671 O O . ILE A 1 82 ? 3.496 4.796 -7.288 1.00 85.81 82 ILE A O 1
#

Secondary structure (DSSP, 8-state):
----------------------------TT--EEEEE-SSEEEEEEGGGHHHHHHHHHHHHHTHHHHHHHHTS---SEEEE-

Sequence (82 aa):
SFFLSFLAIDLSFAQTTVENFYFPVHRPSGLDWQQIKTEHFRIIFPKTEDSLAFRSATILENQYLKAVELSGGRLNNFPVII

pLDDT: mean 79.3, std 16.91, range [46.47, 96.88]